Protein AF-A0A8T4ZM23-F1 (afdb_monomer_lite)

Structure (mmCIF, N/CA/C/O backbone):
data_AF-A0A8T4ZM23-F1
#
_entry.id   AF-A0A8T4ZM23-F1
#
loop_
_atom_site.group_PDB
_atom_site.id
_atom_site.type_symbol
_atom_site.label_atom_id
_atom_site.label_alt_id
_atom_site.label_comp_id
_atom_site.label_asym_id
_atom_site.label_entity_id
_atom_site.label_seq_id
_atom_site.pdbx_PDB_ins_code
_atom_site.Cartn_x
_atom_site.Cartn_y
_atom_site.Cartn_z
_atom_site.occupancy
_atom_site.B_iso_or_equiv
_atom_site.auth_seq_id
_atom_site.auth_comp_id
_atom_site.auth_asym_id
_atom_site.auth_atom_id
_atom_site.pdbx_PDB_model_num
ATOM 1 N N . MET A 1 1 ? -21.540 3.473 32.898 1.00 41.12 1 MET A N 1
ATOM 2 C CA . MET A 1 1 ? -20.758 3.348 31.649 1.00 41.12 1 MET A CA 1
ATOM 3 C C . MET A 1 1 ? -21.685 2.815 30.573 1.00 41.12 1 MET A C 1
ATOM 5 O O . MET A 1 1 ? -22.076 1.660 30.647 1.00 41.12 1 MET A O 1
ATOM 9 N N . GLN A 1 2 ? -22.127 3.666 29.649 1.00 37.81 2 GLN A N 1
ATOM 10 C CA . GLN A 1 2 ? -22.965 3.240 28.527 1.00 37.81 2 GLN A CA 1
ATOM 11 C C . GLN A 1 2 ? -22.045 2.595 27.485 1.00 37.81 2 GLN A C 1
ATOM 13 O O . GLN A 1 2 ? -21.255 3.285 26.844 1.00 37.81 2 GLN A O 1
ATOM 18 N N . LEU A 1 3 ? -22.103 1.269 27.352 1.00 52.59 3 LEU A N 1
ATOM 19 C CA . LEU A 1 3 ? -21.527 0.565 26.208 1.00 52.59 3 LEU A CA 1
ATOM 20 C C . LEU A 1 3 ? -22.377 0.952 24.993 1.00 52.59 3 LEU A C 1
ATOM 22 O O . LEU A 1 3 ? -23.428 0.365 24.752 1.00 52.59 3 LEU A O 1
ATOM 26 N N . SER A 1 4 ? -21.977 2.019 24.298 1.00 56.88 4 SER A N 1
ATOM 27 C CA . SER A 1 4 ? -22.607 2.417 23.041 1.00 56.88 4 SER A CA 1
ATOM 28 C C . SER A 1 4 ? -22.435 1.272 22.048 1.00 56.88 4 SER A C 1
ATOM 30 O O . SER A 1 4 ? -21.327 0.996 21.582 1.00 56.88 4 SER A O 1
ATOM 32 N N . ASN A 1 5 ? -23.527 0.562 21.778 1.00 70.06 5 ASN A N 1
ATOM 33 C CA . ASN A 1 5 ? -23.575 -0.502 20.790 1.00 70.06 5 ASN A CA 1
ATOM 34 C C . ASN A 1 5 ? -23.639 0.159 19.404 1.00 70.06 5 ASN A C 1
ATOM 36 O O . ASN A 1 5 ? -24.710 0.263 18.811 1.00 70.06 5 ASN A O 1
ATOM 40 N N . LYS A 1 6 ? -22.502 0.709 18.948 1.00 73.38 6 LYS A N 1
ATOM 41 C CA . LYS A 1 6 ? -22.378 1.305 17.610 1.00 73.38 6 LYS A CA 1
ATOM 42 C C . LYS A 1 6 ? -22.820 0.292 16.564 1.00 73.38 6 LYS A C 1
ATOM 44 O O . LYS A 1 6 ? -22.486 -0.894 16.671 1.00 73.38 6 LYS A O 1
ATOM 49 N N . SER A 1 7 ? -23.533 0.763 15.544 1.00 85.69 7 SER A N 1
ATOM 50 C CA . SER A 1 7 ? -23.947 -0.114 14.450 1.00 85.69 7 SER A CA 1
ATOM 51 C C . SER A 1 7 ? -22.714 -0.695 13.743 1.00 85.69 7 SER A C 1
ATOM 53 O O . SER A 1 7 ? -21.647 -0.077 13.710 1.00 85.69 7 SER A O 1
ATOM 55 N N . GLN A 1 8 ? -22.830 -1.894 13.161 1.00 84.12 8 GLN A N 1
ATOM 56 C CA . GLN A 1 8 ? -21.715 -2.504 12.417 1.00 84.12 8 GLN A CA 1
ATOM 57 C C . GLN A 1 8 ? -21.207 -1.590 11.289 1.00 84.12 8 GLN A C 1
ATOM 59 O O . GLN A 1 8 ? -20.007 -1.537 11.034 1.00 84.12 8 GLN A O 1
ATOM 64 N N . ASN A 1 9 ? -22.106 -0.814 10.680 1.00 87.25 9 ASN A N 1
ATOM 65 C CA . ASN A 1 9 ? -21.774 0.153 9.636 1.00 87.25 9 ASN A CA 1
ATOM 66 C C . ASN A 1 9 ? -20.936 1.323 10.170 1.00 87.25 9 ASN A C 1
ATOM 68 O O . ASN A 1 9 ? -19.984 1.735 9.515 1.00 87.25 9 ASN A O 1
ATOM 72 N N . GLU A 1 10 ? -21.241 1.831 11.367 1.00 89.62 10 GLU A N 1
ATOM 73 C CA . GLU A 1 10 ? -20.441 2.879 12.016 1.00 89.62 10 GLU A CA 1
ATOM 74 C C . GLU A 1 10 ? -19.044 2.374 12.376 1.00 89.62 10 GLU A C 1
ATOM 76 O O . GLU A 1 10 ? -18.058 3.066 12.126 1.00 89.62 10 GLU A O 1
ATOM 81 N N . LYS A 1 11 ? -18.943 1.148 12.908 1.00 88.25 11 LYS A N 1
ATOM 82 C CA . LYS A 1 11 ? -17.647 0.518 13.203 1.00 88.25 11 LYS A CA 1
ATOM 83 C C . LYS A 1 11 ? -16.811 0.333 11.938 1.00 88.25 11 LYS A C 1
ATOM 85 O O . LYS A 1 11 ? -15.617 0.623 11.952 1.00 88.25 11 LYS A O 1
ATOM 90 N N . LEU A 1 12 ? -17.437 -0.115 10.849 1.00 90.75 12 LEU A N 1
ATOM 91 C CA . LEU A 1 12 ? -16.781 -0.259 9.553 1.00 90.75 12 LEU A CA 1
ATOM 92 C C . LEU A 1 12 ? -16.301 1.082 9.012 1.00 90.75 12 LEU A C 1
ATOM 94 O O . LEU A 1 12 ? -15.155 1.181 8.580 1.00 90.75 12 LEU A O 1
ATOM 98 N N . PHE A 1 13 ? -17.143 2.112 9.061 1.00 94.50 13 PHE A N 1
ATOM 99 C CA . PHE A 1 13 ? -16.778 3.433 8.571 1.00 94.50 13 PHE A CA 1
ATOM 100 C C . PHE A 1 13 ? -15.628 4.045 9.378 1.00 94.50 13 PHE A C 1
ATOM 102 O O . PHE A 1 13 ? -14.679 4.551 8.787 1.00 94.50 13 PHE A O 1
ATOM 109 N N . GLU A 1 14 ? -15.654 3.940 10.709 1.00 93.12 14 GLU A N 1
ATOM 110 C CA . GLU A 1 14 ? -14.542 4.390 11.555 1.00 93.12 14 GLU A CA 1
ATOM 111 C C . GLU A 1 14 ? -13.253 3.623 11.266 1.00 93.12 14 GLU A C 1
ATOM 113 O O . GLU A 1 14 ? -12.192 4.233 11.131 1.00 93.12 14 GLU A O 1
ATOM 118 N N . ALA A 1 15 ? -13.333 2.297 11.143 1.00 93.25 15 ALA A N 1
ATOM 119 C CA . ALA A 1 15 ? -12.167 1.470 10.869 1.00 93.25 15 ALA A CA 1
ATOM 120 C C . ALA A 1 15 ? -11.571 1.785 9.485 1.00 93.25 15 ALA A C 1
ATOM 122 O O . ALA A 1 15 ? -10.355 1.936 9.358 1.00 93.25 15 ALA A O 1
ATOM 123 N N . LEU A 1 16 ? -12.416 1.966 8.466 1.00 94.31 16 LEU A N 1
ATOM 124 C CA . LEU A 1 16 ? -11.993 2.385 7.130 1.00 94.31 16 LEU A CA 1
ATOM 125 C C . LEU A 1 16 ? -11.382 3.783 7.145 1.00 94.31 16 LEU A C 1
ATOM 127 O O . LEU A 1 16 ? -10.296 3.958 6.609 1.00 94.31 16 LEU A O 1
ATOM 131 N N . ALA A 1 17 ? -12.029 4.761 7.780 1.00 94.50 17 ALA A N 1
ATOM 132 C CA . ALA A 1 17 ? -11.513 6.125 7.868 1.00 94.50 17 ALA A CA 1
ATOM 133 C C . ALA A 1 17 ? -10.147 6.167 8.569 1.00 94.50 17 ALA A C 1
ATOM 135 O O . ALA A 1 17 ? -9.244 6.877 8.129 1.00 94.50 17 ALA A O 1
ATOM 136 N N . GLN A 1 18 ? -9.968 5.362 9.619 1.00 95.31 18 GLN A N 1
ATOM 137 C CA . GLN A 1 18 ? -8.715 5.287 10.364 1.00 95.31 18 GLN A CA 1
ATOM 138 C C . GLN A 1 18 ? -7.584 4.637 9.553 1.00 95.31 18 GLN A C 1
ATOM 140 O O . GLN A 1 18 ? -6.438 5.070 9.657 1.00 95.31 18 GLN A O 1
ATOM 145 N N . GLN A 1 19 ? -7.884 3.608 8.752 1.00 96.69 19 GLN A N 1
ATOM 146 C CA . GLN A 1 19 ? -6.880 2.892 7.950 1.00 96.69 19 GLN A CA 1
ATOM 147 C C . GLN A 1 19 ? -6.753 3.413 6.511 1.00 96.69 19 GLN A C 1
ATOM 149 O O 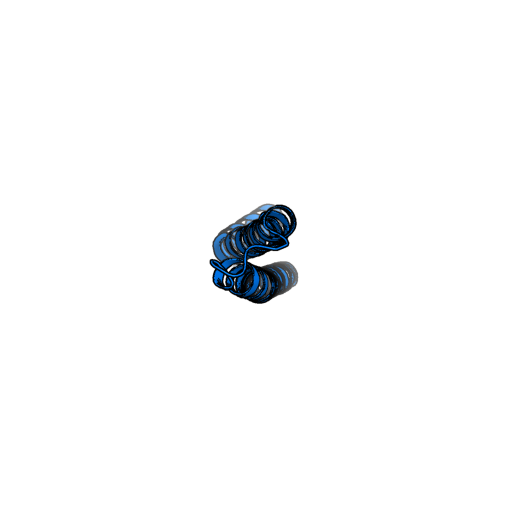. GLN A 1 19 ? -5.856 2.983 5.784 1.00 96.69 19 GLN A O 1
ATOM 154 N N . TRP A 1 20 ? -7.602 4.358 6.094 1.00 95.88 20 TRP A N 1
ATOM 155 C CA . TRP A 1 20 ? -7.642 4.898 4.734 1.00 95.88 20 TRP A CA 1
ATOM 156 C C . TRP A 1 20 ? -6.275 5.357 4.210 1.00 95.88 20 TRP A C 1
ATOM 158 O O . TRP A 1 20 ? -5.943 4.975 3.090 1.00 95.88 20 TRP A O 1
ATOM 168 N N . PRO A 1 21 ? -5.430 6.081 4.976 1.00 97.31 21 PRO A N 1
ATOM 169 C CA . PRO A 1 21 ? -4.116 6.491 4.480 1.00 97.31 21 PRO A CA 1
ATOM 170 C C . PRO A 1 21 ? -3.213 5.309 4.108 1.00 97.31 21 PRO A C 1
ATOM 172 O O . PRO A 1 21 ? -2.511 5.365 3.103 1.00 97.31 21 PRO A O 1
ATOM 175 N N . LEU A 1 22 ? -3.257 4.223 4.886 1.00 96.56 22 LEU A N 1
ATOM 176 C CA . LEU A 1 22 ? -2.464 3.019 4.636 1.00 96.56 22 LEU A CA 1
ATOM 177 C C . LEU A 1 22 ? -3.019 2.209 3.463 1.00 96.56 22 LEU A C 1
ATOM 179 O O . LEU A 1 22 ? -2.254 1.740 2.626 1.00 96.56 22 LEU A O 1
ATOM 183 N N . LEU A 1 23 ? -4.343 2.082 3.375 1.00 97.62 23 LEU A N 1
ATOM 184 C CA . LEU A 1 23 ? -5.008 1.365 2.288 1.00 97.62 23 LEU A CA 1
ATOM 185 C C . LEU A 1 23 ? -4.847 2.104 0.954 1.00 97.62 23 LEU A C 1
ATOM 187 O O . LEU A 1 23 ? -4.364 1.531 -0.019 1.00 97.62 23 LEU A O 1
ATOM 191 N N . ALA A 1 24 ? -5.204 3.386 0.907 1.00 97.50 24 ALA A N 1
ATOM 192 C CA . ALA A 1 24 ? -5.110 4.196 -0.301 1.00 97.50 24 ALA A CA 1
ATOM 193 C C . ALA A 1 24 ? -3.652 4.463 -0.689 1.00 97.50 24 ALA A C 1
ATOM 195 O O . ALA A 1 24 ? -3.296 4.303 -1.853 1.00 97.50 24 ALA A O 1
ATOM 196 N N . GLY A 1 25 ? -2.792 4.810 0.274 1.00 96.88 25 GLY A N 1
AT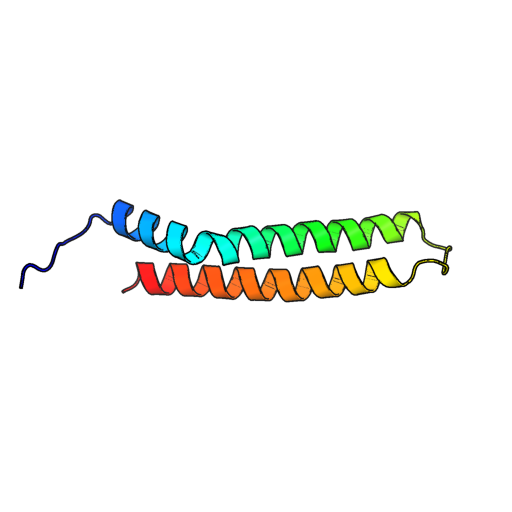OM 197 C CA . GLY A 1 25 ? -1.364 5.018 0.032 1.00 96.88 25 GLY A CA 1
ATOM 198 C C . GLY A 1 25 ? -0.656 3.734 -0.393 1.00 96.88 25 GLY A C 1
ATOM 199 O O . GLY A 1 25 ? 0.132 3.751 -1.336 1.00 96.88 25 GLY A O 1
ATOM 200 N N . GLY A 1 26 ? -0.988 2.604 0.236 1.00 97.56 26 GLY A N 1
ATOM 201 C CA . GLY A 1 26 ? -0.466 1.294 -0.139 1.00 97.56 26 GLY A CA 1
ATOM 202 C C . GLY A 1 26 ? -0.872 0.882 -1.554 1.00 97.56 26 GLY A C 1
ATOM 203 O O . GLY A 1 26 ? -0.019 0.514 -2.361 1.00 97.56 26 GLY A O 1
ATOM 204 N N . ALA A 1 27 ? -2.156 1.030 -1.894 1.00 97.62 27 ALA A N 1
ATOM 205 C CA . ALA A 1 27 ? -2.664 0.770 -3.240 1.00 97.62 27 ALA A CA 1
ATOM 206 C C . ALA A 1 27 ? -2.043 1.709 -4.288 1.00 97.62 27 ALA A C 1
ATOM 208 O O . ALA A 1 27 ? -1.634 1.254 -5.355 1.00 97.62 27 ALA A O 1
ATOM 209 N N . ALA A 1 28 ? -1.917 3.003 -3.979 1.00 97.38 28 ALA A N 1
ATOM 210 C CA . ALA A 1 28 ? -1.269 3.967 -4.860 1.00 97.38 28 ALA A CA 1
ATOM 211 C C . ALA A 1 28 ? 0.212 3.622 -5.080 1.00 97.38 28 ALA A C 1
ATOM 213 O O . ALA A 1 28 ? 0.686 3.696 -6.213 1.00 97.38 28 ALA A O 1
ATOM 214 N N . GLY A 1 29 ? 0.925 3.191 -4.034 1.00 96.94 29 GLY A N 1
ATOM 215 C CA . GLY A 1 29 ? 2.308 2.720 -4.123 1.00 96.94 29 GLY A CA 1
ATOM 216 C C . GLY A 1 29 ? 2.445 1.499 -5.029 1.00 96.94 29 GLY A C 1
ATOM 217 O O . GLY A 1 29 ? 3.274 1.504 -5.935 1.00 96.94 29 GLY A O 1
ATOM 218 N N . LEU A 1 30 ? 1.571 0.501 -4.866 1.00 97.06 30 LEU A N 1
ATOM 219 C CA . LEU A 1 30 ? 1.528 -0.678 -5.737 1.00 97.06 30 LEU A CA 1
ATOM 220 C C . LEU A 1 30 ? 1.322 -0.297 -7.207 1.00 97.06 30 LEU A C 1
ATOM 222 O O . LEU A 1 30 ? 2.106 -0.705 -8.061 1.00 97.06 30 LEU A O 1
ATOM 226 N N . VAL A 1 31 ? 0.299 0.510 -7.502 1.00 96.12 31 VAL A N 1
ATOM 227 C CA . VAL A 1 31 ? -0.010 0.936 -8.876 1.00 96.12 31 VAL A CA 1
ATOM 228 C C . VAL A 1 31 ? 1.142 1.745 -9.465 1.00 96.12 31 VAL A C 1
ATOM 230 O O . VAL A 1 31 ? 1.589 1.452 -10.569 1.00 96.12 31 VAL A O 1
ATOM 233 N N . SER A 1 32 ? 1.660 2.723 -8.721 1.00 94.75 32 SER A N 1
ATOM 234 C CA . SER A 1 32 ? 2.763 3.576 -9.179 1.00 94.75 32 SER A CA 1
ATOM 235 C C . SER A 1 32 ? 4.026 2.761 -9.435 1.00 94.75 32 SER A C 1
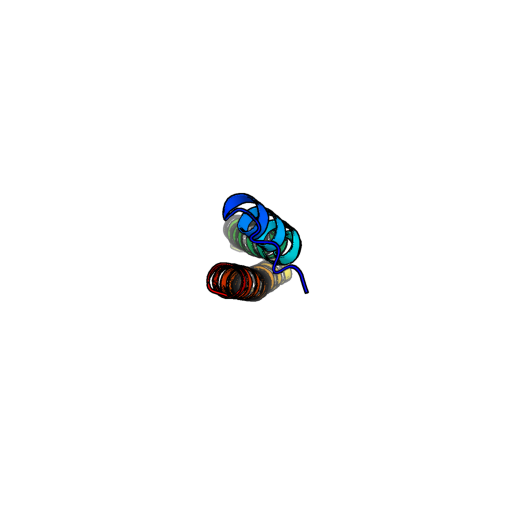ATOM 237 O O . SER A 1 32 ? 4.696 2.960 -10.442 1.00 94.75 32 SER A O 1
ATOM 239 N N . GLY A 1 33 ? 4.327 1.802 -8.559 1.00 92.94 33 GLY A N 1
ATOM 240 C CA . GLY A 1 33 ? 5.487 0.945 -8.723 1.00 92.94 33 GLY A CA 1
ATOM 241 C C . GLY A 1 33 ? 5.376 0.025 -9.940 1.00 92.94 33 GLY A C 1
ATOM 242 O O . GLY A 1 33 ? 6.336 -0.093 -10.696 1.00 92.94 33 GLY A O 1
ATOM 243 N N . VAL A 1 34 ? 4.193 -0.545 -10.198 1.00 91.44 34 VAL A N 1
ATOM 244 C CA . VAL A 1 34 ? 3.926 -1.312 -11.427 1.00 91.44 34 VAL A CA 1
ATOM 245 C C . VAL A 1 34 ? 4.074 -0.430 -12.667 1.00 91.44 34 VAL A C 1
ATOM 247 O O . VAL A 1 34 ? 4.713 -0.846 -13.628 1.00 91.44 34 VAL A O 1
ATOM 250 N N . VAL A 1 35 ? 3.535 0.792 -12.647 1.00 90.75 35 VAL A N 1
ATOM 251 C CA . VAL A 1 35 ? 3.661 1.736 -13.768 1.00 90.75 35 VAL A CA 1
ATOM 252 C C . VAL A 1 35 ? 5.127 2.033 -14.077 1.00 90.75 35 VAL A C 1
ATOM 254 O O . VAL A 1 35 ? 5.502 1.953 -15.240 1.00 90.75 35 VAL A O 1
ATOM 257 N N . LEU A 1 36 ? 5.963 2.290 -13.064 1.00 88.12 36 LEU A N 1
ATOM 258 C CA . LEU A 1 36 ? 7.398 2.526 -13.267 1.00 88.12 36 LEU A CA 1
ATOM 259 C C . LEU A 1 36 ? 8.125 1.309 -13.849 1.00 88.12 36 LEU A C 1
ATOM 261 O O . LEU A 1 36 ? 8.981 1.468 -14.711 1.00 88.12 36 LEU A O 1
ATOM 265 N N . LEU A 1 37 ? 7.764 0.091 -13.431 1.00 84.81 37 LEU A N 1
ATOM 266 C CA . LEU A 1 37 ? 8.330 -1.119 -14.033 1.00 84.81 37 LEU A CA 1
ATOM 267 C C . LEU A 1 37 ? 7.959 -1.257 -15.515 1.00 84.81 37 LEU A C 1
ATOM 269 O O . LEU A 1 37 ? 8.786 -1.688 -16.312 1.00 84.81 37 LEU A O 1
ATOM 273 N N . PHE A 1 38 ? 6.724 -0.913 -15.891 1.00 82.19 38 PHE A N 1
ATOM 274 C CA . PHE A 1 38 ? 6.276 -0.967 -17.287 1.00 82.19 38 PHE A CA 1
ATOM 275 C C . PHE A 1 38 ? 6.814 0.181 -18.144 1.00 82.19 38 PHE A C 1
ATOM 277 O O . PHE A 1 38 ? 6.983 -0.010 -19.349 1.00 82.19 38 PHE A O 1
ATOM 284 N N . ASP A 1 39 ? 7.073 1.345 -17.550 1.00 78.88 39 ASP A N 1
ATOM 285 C CA . ASP A 1 39 ? 7.744 2.458 -18.223 1.00 78.88 39 ASP A CA 1
ATOM 286 C C . ASP A 1 39 ? 9.147 2.023 -18.672 1.00 78.88 39 ASP A C 1
ATOM 288 O O . ASP A 1 39 ? 9.476 2.105 -19.853 1.00 78.88 39 ASP A O 1
ATOM 292 N N . ASP A 1 40 ? 9.892 1.356 -17.787 1.00 70.12 40 ASP A N 1
ATOM 293 C CA . ASP A 1 40 ? 11.225 0.829 -18.103 1.00 70.12 40 ASP A CA 1
ATOM 294 C C . ASP A 1 40 ? 11.226 -0.314 -19.133 1.00 70.12 40 ASP A C 1
ATOM 296 O O . ASP A 1 40 ? 12.214 -0.518 -19.838 1.00 70.12 40 ASP A O 1
ATOM 300 N N . VAL A 1 41 ? 10.122 -1.057 -19.287 1.00 67.25 41 VAL A N 1
ATOM 301 C CA . VAL A 1 41 ? 9.981 -2.043 -20.380 1.00 67.25 41 VAL A CA 1
ATOM 302 C C . VAL A 1 41 ? 9.923 -1.357 -21.749 1.00 67.25 41 VAL A C 1
ATOM 304 O O . VAL A 1 41 ? 10.315 -1.956 -22.749 1.00 67.25 41 VAL A O 1
ATOM 307 N N . ARG A 1 42 ? 9.460 -0.105 -21.826 1.00 63.78 42 ARG A N 1
ATOM 308 C CA . ARG A 1 42 ? 9.497 0.681 -23.071 1.00 63.78 42 ARG A CA 1
ATOM 309 C C . ARG A 1 42 ? 10.885 1.254 -23.345 1.00 63.78 42 ARG A C 1
ATOM 311 O O . ARG A 1 42 ? 11.257 1.358 -24.510 1.00 63.78 42 ARG A O 1
ATOM 318 N N . ASP A 1 43 ? 11.647 1.524 -22.290 1.00 63.41 43 ASP A N 1
ATOM 319 C CA . ASP A 1 43 ? 13.023 2.029 -22.346 1.00 63.41 43 ASP A CA 1
ATOM 320 C C . ASP A 1 43 ? 14.078 0.901 -22.417 1.00 63.41 43 ASP A C 1
ATOM 322 O O . ASP A 1 43 ? 15.275 1.139 -22.242 1.00 63.41 43 ASP A O 1
ATOM 326 N N . PHE A 1 44 ? 13.668 -0.346 -22.686 1.00 58.06 44 PHE A N 1
ATOM 327 C CA . PHE A 1 44 ? 14.553 -1.516 -22.686 1.00 58.06 44 PHE A CA 1
ATOM 328 C C . PHE A 1 44 ? 15.710 -1.353 -23.693 1.00 58.06 44 PHE A C 1
ATOM 330 O O . PHE A 1 44 ? 15.536 -1.500 -24.903 1.00 58.06 44 PHE A O 1
ATOM 337 N N . GLY A 1 45 ? 16.908 -1.052 -23.179 1.00 60.59 45 GLY A N 1
ATOM 338 C CA . GLY A 1 45 ? 18.112 -0.742 -23.964 1.00 60.59 45 GLY A CA 1
ATOM 339 C C . GLY A 1 45 ? 18.755 0.608 -23.622 1.00 60.59 45 GLY A C 1
ATOM 340 O O . GLY A 1 45 ? 19.928 0.808 -23.935 1.00 60.59 45 GLY A O 1
ATOM 341 N N . ASP A 1 46 ? 18.036 1.500 -22.931 1.00 66.38 46 ASP A N 1
ATOM 342 C CA . ASP A 1 46 ? 18.545 2.782 -22.442 1.00 66.38 46 ASP A CA 1
ATOM 343 C C . ASP A 1 46 ? 18.929 2.696 -20.952 1.00 66.38 46 ASP A C 1
ATOM 345 O O . ASP A 1 46 ? 18.115 2.821 -20.039 1.00 66.38 46 ASP A O 1
ATOM 349 N N . LEU A 1 47 ? 20.222 2.481 -20.692 1.00 63.00 47 LEU A N 1
ATOM 350 C CA . LEU A 1 47 ? 20.791 2.421 -19.339 1.00 63.00 47 LEU A CA 1
ATOM 351 C C . LEU A 1 47 ? 21.026 3.806 -18.712 1.00 63.00 47 LEU A C 1
ATOM 353 O O . LEU A 1 47 ? 21.660 3.895 -17.661 1.00 63.00 47 LEU A O 1
ATOM 357 N N . SER A 1 48 ? 20.554 4.898 -19.323 1.00 66.94 48 SER A N 1
ATOM 358 C CA . SER A 1 48 ? 20.704 6.241 -18.748 1.00 66.94 48 SER A CA 1
ATOM 359 C C . SER A 1 48 ? 19.795 6.486 -17.534 1.00 66.94 48 SER A C 1
ATOM 361 O O . SER A 1 48 ? 20.029 7.431 -16.776 1.00 66.94 48 SER A O 1
ATOM 363 N N . ARG A 1 49 ? 18.787 5.625 -17.298 1.00 64.50 49 ARG A N 1
ATOM 364 C CA . ARG A 1 49 ? 17.770 5.800 -16.241 1.00 64.50 49 ARG A CA 1
ATOM 365 C C . ARG A 1 49 ? 17.527 4.567 -15.350 1.00 64.50 49 ARG A C 1
ATOM 367 O O . ARG A 1 49 ? 16.378 4.244 -15.077 1.00 64.50 49 ARG A O 1
ATOM 374 N N . PRO A 1 50 ? 18.558 3.934 -14.755 1.00 63.19 50 PRO A N 1
ATOM 375 C CA . PRO A 1 50 ? 18.382 2.745 -13.905 1.00 63.19 50 PRO A CA 1
ATOM 376 C C . PRO A 1 50 ? 17.566 3.001 -12.620 1.00 63.19 50 PRO A C 1
ATOM 378 O O . PRO A 1 50 ? 17.308 2.081 -11.846 1.00 63.19 50 PRO A O 1
ATOM 381 N N . HIS A 1 51 ? 17.187 4.253 -12.350 1.00 66.31 51 HIS A N 1
ATOM 382 C CA . HIS A 1 51 ? 16.491 4.643 -11.134 1.00 66.31 51 HIS A CA 1
ATOM 383 C C . HIS A 1 51 ? 15.005 4.256 -11.134 1.00 66.31 51 HIS A C 1
ATOM 385 O O . HIS A 1 51 ? 14.489 3.957 -10.060 1.00 66.31 51 HIS A O 1
ATOM 391 N N . HIS A 1 52 ? 14.312 4.216 -12.276 1.00 75.88 52 HIS A N 1
ATOM 392 C CA . HIS A 1 52 ? 12.865 3.952 -12.309 1.00 75.88 52 HIS A CA 1
ATOM 393 C C . HIS A 1 52 ? 12.507 2.525 -11.883 1.00 75.88 52 HIS A C 1
ATOM 395 O O .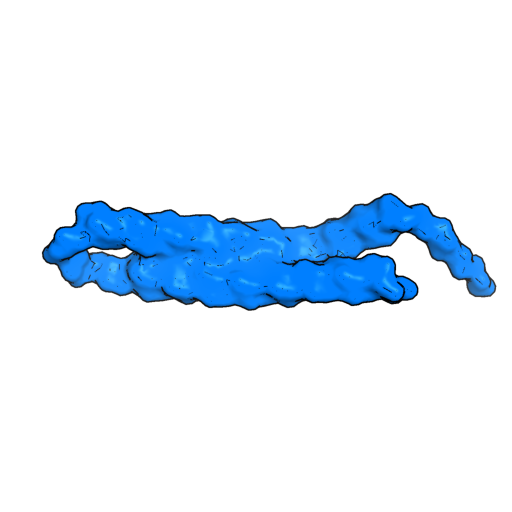 HIS A 1 52 ? 11.619 2.364 -11.050 1.00 75.88 52 HIS A O 1
ATOM 401 N N . TYR A 1 53 ? 13.256 1.511 -12.319 1.00 77.88 53 TYR A N 1
ATOM 402 C CA . TYR A 1 53 ? 13.063 0.119 -11.907 1.00 77.88 53 TYR A CA 1
ATOM 403 C C . TYR A 1 53 ? 13.238 -0.060 -10.397 1.00 77.88 53 TYR A C 1
ATOM 405 O O . TYR A 1 53 ? 12.424 -0.698 -9.725 1.00 77.88 53 TYR A O 1
ATOM 413 N N . MET A 1 54 ? 14.287 0.552 -9.839 1.00 83.88 54 MET A N 1
ATOM 414 C CA . MET A 1 54 ? 14.563 0.507 -8.405 1.00 83.88 54 MET A CA 1
ATOM 415 C C . MET A 1 54 ? 13.454 1.200 -7.605 1.00 83.88 54 MET A C 1
ATOM 417 O O . MET A 1 54 ? 12.965 0.635 -6.626 1.00 83.88 54 MET A O 1
ATOM 421 N N . TRP A 1 55 ? 13.006 2.384 -8.037 1.00 88.38 55 TRP A N 1
ATOM 422 C CA . TRP A 1 55 ? 11.861 3.064 -7.426 1.00 88.38 55 TRP A CA 1
ATOM 423 C C . 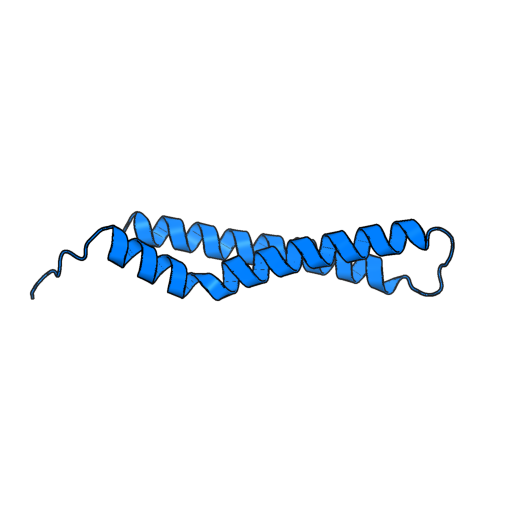TRP A 1 55 ? 10.569 2.259 -7.576 1.00 88.38 55 TRP A C 1
ATOM 425 O O . TRP A 1 55 ? 9.798 2.177 -6.624 1.00 88.38 55 TRP A O 1
ATOM 435 N N . GLY A 1 56 ? 10.364 1.605 -8.720 1.00 91.19 56 GLY A N 1
ATOM 436 C CA . GLY A 1 56 ? 9.225 0.735 -8.986 1.00 91.19 56 GLY A CA 1
ATOM 437 C C . GLY A 1 56 ? 9.136 -0.418 -7.991 1.00 91.19 56 GLY A C 1
ATOM 438 O O . GLY A 1 56 ? 8.108 -0.597 -7.336 1.00 91.19 56 GLY A O 1
ATOM 439 N N . ILE A 1 57 ? 10.242 -1.141 -7.791 1.00 91.25 57 ILE A N 1
ATOM 440 C CA . ILE A 1 57 ? 10.333 -2.210 -6.786 1.00 91.25 57 ILE A CA 1
ATOM 441 C C . ILE A 1 57 ? 10.084 -1.668 -5.378 1.00 91.25 57 ILE A C 1
ATOM 443 O O . ILE A 1 57 ? 9.306 -2.257 -4.627 1.00 91.25 57 ILE A O 1
ATOM 447 N N . LEU A 1 58 ? 10.727 -0.557 -5.005 1.00 94.25 58 LEU A N 1
ATOM 448 C CA . LEU A 1 58 ? 10.571 0.026 -3.670 1.00 94.25 58 LEU A CA 1
ATOM 449 C C . LEU A 1 58 ? 9.122 0.443 -3.397 1.00 94.25 58 LEU A C 1
ATOM 451 O O . LEU A 1 58 ? 8.612 0.190 -2.306 1.00 94.25 58 LEU A O 1
ATOM 455 N N . LEU A 1 59 ? 8.443 1.028 -4.385 1.00 95.62 59 LEU A N 1
ATOM 456 C CA . LEU A 1 59 ? 7.033 1.401 -4.290 1.00 95.62 59 LEU A CA 1
ATOM 457 C C . LEU A 1 59 ? 6.114 0.180 -4.209 1.00 95.62 59 LEU A C 1
ATOM 459 O O . LEU A 1 59 ? 5.157 0.208 -3.439 1.00 95.62 59 LEU A O 1
ATOM 463 N N . ILE A 1 60 ? 6.418 -0.906 -4.926 1.00 96.06 60 ILE A N 1
ATOM 464 C CA . ILE A 1 60 ? 5.663 -2.161 -4.814 1.00 96.06 60 ILE A CA 1
ATOM 465 C C . ILE A 1 60 ? 5.816 -2.754 -3.415 1.00 96.06 60 ILE A C 1
ATOM 467 O O . ILE A 1 60 ? 4.816 -3.075 -2.778 1.00 96.06 60 ILE A O 1
ATOM 471 N N . ILE A 1 61 ? 7.046 -2.877 -2.912 1.00 97.44 61 ILE A N 1
ATOM 472 C CA . ILE A 1 61 ? 7.308 -3.462 -1.591 1.00 97.44 61 ILE A CA 1
ATOM 473 C C . ILE A 1 61 ? 6.697 -2.585 -0.494 1.00 97.44 61 ILE A C 1
ATOM 475 O O . ILE A 1 61 ? 5.933 -3.075 0.337 1.00 97.44 61 ILE A O 1
ATOM 479 N N . GLY A 1 62 ? 6.991 -1.284 -0.502 1.00 97.19 62 GLY A N 1
ATOM 480 C CA . GLY A 1 62 ? 6.459 -0.340 0.480 1.00 97.19 62 GLY A CA 1
ATOM 481 C C . GLY A 1 62 ? 4.934 -0.243 0.422 1.00 97.19 62 GLY A C 1
ATOM 482 O O . GLY A 1 62 ? 4.275 -0.267 1.462 1.00 97.19 62 GLY A O 1
ATOM 483 N N . GLY A 1 63 ? 4.367 -0.211 -0.786 1.00 97.56 63 GLY A N 1
ATOM 484 C CA . GLY A 1 63 ? 2.927 -0.202 -1.018 1.00 97.56 63 GLY A CA 1
ATOM 485 C C . GLY A 1 63 ? 2.243 -1.472 -0.513 1.00 97.56 63 GLY A C 1
ATOM 486 O O . GLY A 1 63 ? 1.240 -1.384 0.194 1.00 97.56 63 GLY A O 1
ATOM 487 N N . ALA A 1 64 ? 2.822 -2.645 -0.790 1.00 98.00 64 ALA A N 1
ATOM 488 C CA . ALA A 1 64 ? 2.333 -3.932 -0.294 1.00 98.00 64 ALA A CA 1
ATOM 489 C C . ALA A 1 64 ? 2.326 -3.984 1.237 1.00 98.00 64 ALA A C 1
ATOM 491 O O . ALA A 1 64 ? 1.328 -4.390 1.830 1.00 98.00 64 ALA A O 1
ATOM 492 N N . ILE A 1 65 ? 3.413 -3.543 1.880 1.00 98.19 65 ILE A N 1
ATOM 493 C CA . ILE A 1 65 ? 3.526 -3.507 3.343 1.00 98.19 65 ILE A CA 1
ATOM 494 C C . ILE A 1 65 ? 2.472 -2.568 3.937 1.00 98.19 65 ILE A C 1
ATOM 496 O O . ILE A 1 65 ? 1.725 -2.975 4.826 1.00 98.19 65 ILE A O 1
ATOM 500 N N . ALA A 1 66 ? 2.376 -1.332 3.436 1.00 97.62 66 ALA A N 1
ATOM 501 C CA . ALA A 1 66 ? 1.409 -0.353 3.928 1.00 97.62 66 ALA A CA 1
ATOM 502 C C . ALA A 1 66 ? -0.034 -0.854 3.766 1.00 97.62 66 ALA A C 1
ATOM 504 O O . ALA A 1 66 ? -0.815 -0.803 4.719 1.00 97.62 66 ALA A O 1
ATOM 505 N N . PHE A 1 67 ? -0.362 -1.411 2.597 1.00 97.62 67 PHE A N 1
ATOM 506 C CA . PHE A 1 67 ? -1.680 -1.971 2.323 1.00 97.62 67 PHE A CA 1
ATOM 507 C C . PHE A 1 67 ? -1.998 -3.145 3.254 1.00 97.62 67 PHE A C 1
ATOM 509 O O . PHE A 1 67 ? -3.064 -3.170 3.867 1.00 97.62 67 PHE A O 1
ATOM 516 N N . ALA A 1 68 ? -1.068 -4.093 3.408 1.00 97.88 68 ALA A N 1
ATOM 517 C CA . ALA A 1 68 ? -1.249 -5.264 4.259 1.00 97.88 68 ALA A CA 1
ATOM 518 C C . ALA A 1 68 ? -1.460 -4.878 5.730 1.00 97.88 68 ALA A C 1
ATOM 520 O O . ALA A 1 68 ? -2.356 -5.418 6.376 1.00 97.88 68 ALA A O 1
ATOM 521 N N . ILE A 1 69 ? -0.690 -3.913 6.247 1.00 97.81 69 ILE A N 1
ATOM 522 C CA . ILE A 1 69 ? -0.855 -3.402 7.616 1.00 97.81 69 ILE A CA 1
ATOM 523 C C . ILE A 1 69 ? -2.218 -2.719 7.774 1.00 97.81 69 ILE A C 1
ATOM 525 O O . ILE A 1 69 ? -2.948 -3.027 8.717 1.00 97.81 69 ILE A O 1
ATOM 529 N N . GLY A 1 70 ? -2.590 -1.826 6.851 1.00 96.94 70 GLY A N 1
ATOM 530 C CA . GLY A 1 70 ? -3.892 -1.153 6.883 1.00 96.94 70 GLY A CA 1
ATOM 531 C C . GLY A 1 70 ? -5.056 -2.146 6.846 1.00 96.94 70 GLY A C 1
ATOM 532 O O . GLY A 1 70 ? -6.015 -2.013 7.605 1.00 96.94 70 GLY A O 1
ATOM 533 N N . PHE A 1 71 ? -4.943 -3.186 6.019 1.00 96.62 71 PHE A N 1
ATOM 534 C CA . PHE A 1 71 ? -5.955 -4.229 5.885 1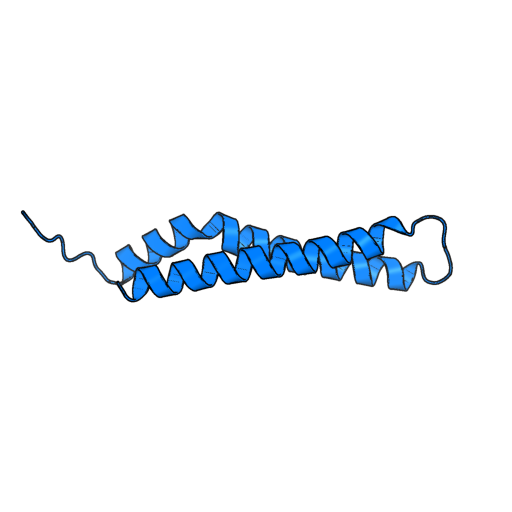.00 96.62 71 PHE A CA 1
ATOM 535 C C . PHE A 1 71 ? -6.039 -5.132 7.122 1.00 96.62 71 PHE A C 1
ATOM 537 O O . PHE A 1 71 ? -7.134 -5.406 7.612 1.00 96.62 71 PHE A O 1
ATOM 544 N N . ALA A 1 72 ? -4.900 -5.541 7.685 1.00 96.75 72 ALA A N 1
ATOM 545 C CA . ALA A 1 72 ? -4.865 -6.310 8.926 1.00 96.75 72 ALA A CA 1
ATOM 546 C C . ALA A 1 72 ? -5.496 -5.525 10.086 1.00 96.75 72 ALA A C 1
ATOM 548 O O . ALA A 1 72 ? -6.346 -6.055 10.801 1.00 96.75 72 ALA A O 1
ATOM 549 N N . ASN A 1 73 ? -5.154 -4.241 10.229 1.00 94.81 73 ASN A N 1
ATOM 550 C CA . ASN A 1 73 ? -5.735 -3.368 11.249 1.00 94.81 73 ASN A CA 1
ATOM 551 C C . ASN A 1 73 ? -7.244 -3.176 11.063 1.00 94.81 73 ASN A C 1
ATOM 553 O O . ASN A 1 73 ? -7.981 -3.145 12.049 1.00 94.81 73 ASN A O 1
ATOM 557 N N . LEU A 1 74 ? -7.708 -3.066 9.814 1.00 95.19 74 LEU A N 1
ATOM 558 C CA . LEU A 1 74 ? -9.131 -2.988 9.494 1.00 95.19 74 LEU A CA 1
ATOM 559 C C . LEU A 1 74 ? -9.867 -4.237 9.997 1.00 95.19 74 LEU A C 1
ATOM 561 O O . LEU A 1 74 ? -10.858 -4.111 10.712 1.00 95.19 74 LEU A O 1
ATOM 565 N N . ILE A 1 75 ? -9.358 -5.431 9.677 1.00 94.81 75 ILE A N 1
ATOM 566 C CA . ILE A 1 75 ? -9.949 -6.702 10.122 1.00 94.81 75 ILE A CA 1
ATOM 567 C C . ILE A 1 75 ? -9.951 -6.790 11.648 1.00 94.81 75 ILE A C 1
ATOM 569 O O . ILE A 1 75 ? -10.992 -7.061 12.242 1.00 94.81 75 ILE A O 1
ATOM 573 N N . LEU A 1 76 ? -8.817 -6.509 12.296 1.00 93.50 76 LEU A N 1
ATOM 574 C CA . LEU A 1 76 ? -8.712 -6.556 13.756 1.00 93.50 76 LEU A CA 1
ATOM 575 C C . LEU A 1 76 ? -9.730 -5.629 14.431 1.00 93.50 76 LEU A C 1
ATOM 577 O O . LEU A 1 76 ? -10.349 -6.021 15.417 1.00 93.50 76 LEU A O 1
ATOM 581 N N . LYS A 1 77 ? -9.947 -4.430 13.878 1.00 89.81 77 LYS A N 1
ATOM 582 C CA . LYS A 1 77 ? -10.908 -3.452 14.403 1.00 89.81 77 LYS A CA 1
ATOM 583 C C . LYS A 1 77 ? -12.366 -3.872 14.208 1.00 89.81 77 LYS A C 1
ATOM 585 O O . LYS A 1 77 ? -13.216 -3.503 15.012 1.00 89.81 77 LYS A O 1
ATOM 590 N N . LEU A 1 78 ? -12.659 -4.614 13.143 1.00 88.50 78 LEU A N 1
ATOM 591 C CA . LEU A 1 78 ? -13.993 -5.150 12.868 1.00 88.50 78 LEU A CA 1
ATOM 592 C C . LEU A 1 78 ? -14.318 -6.382 13.720 1.00 88.50 78 LEU A C 1
ATOM 594 O O . LEU A 1 78 ? -15.483 -6.611 14.039 1.00 88.50 78 LEU A O 1
ATOM 598 N N . CYS A 1 79 ? -13.300 -7.166 14.077 1.00 86.94 79 CYS A N 1
ATOM 599 C CA . CYS A 1 79 ? -13.435 -8.361 14.906 1.00 86.94 79 CYS A CA 1
ATOM 600 C C . CYS A 1 79 ? -13.412 -8.076 16.420 1.00 86.94 79 CYS A C 1
ATOM 602 O O . CYS A 1 79 ? -13.772 -8.967 17.188 1.00 86.94 79 CYS A O 1
ATOM 604 N N . SER A 1 80 ? -12.990 -6.876 16.843 1.00 77.38 80 SER A N 1
ATOM 605 C CA . SER A 1 80 ? -13.011 -6.408 18.243 1.00 77.38 80 SER A CA 1
ATOM 606 C C . SER A 1 80 ? -14.338 -5.756 18.639 1.00 77.38 80 SER A C 1
ATOM 608 O O . SER A 1 80 ? -14.838 -6.049 19.743 1.00 77.38 80 SER A O 1
#

Sequence (80 aa):
MQLSNKSQNEKLFEALAQQWPLLAGGAAGLVSGVVLLFDDVRDFGDLSRPHHYMWGILLIIGGAIAFAIGFANLILKLCS

pLDDT: mean 85.57, std 14.63, range [37.81, 98.19]

Foldseek 3Di:
DDPPPDDLVRLLVVLCVVLVCLQVQLVVLLVQLVVLCVVVVVVPPDPPCPPSNVSSVVSNVSSPVSNVVSVVSSVVSSVD

Secondary structure (DSSP, 8-state):
-------HHHHHHHHHHHHHHHHHHHHHHHHHHHHHHHHHHHTTT-TT-THHHHHHHHHHHHHHHHHHHHHHHHHHHHH-

Radius of gyration: 18.39 Å; chains: 1; bounding box: 45×15×56 Å